Protein AF-A0A2S9GKX9-F1 (afdb_monomer_lite)

Structure (mmCIF, N/CA/C/O backbone):
data_AF-A0A2S9GKX9-F1
#
_entry.id   AF-A0A2S9GKX9-F1
#
loop_
_atom_site.group_PDB
_atom_site.id
_atom_site.type_symbol
_atom_site.label_atom_id
_atom_site.label_alt_id
_atom_site.label_comp_id
_atom_site.label_asym_id
_atom_site.label_entity_id
_atom_site.label_seq_id
_atom_site.pdbx_PDB_ins_code
_atom_site.Cartn_x
_atom_site.Cartn_y
_atom_site.Cartn_z
_atom_site.occupancy
_atom_site.B_iso_or_equiv
_atom_site.auth_seq_id
_atom_site.auth_comp_id
_atom_site.auth_asym_id
_atom_site.auth_atom_id
_atom_site.pdbx_PDB_model_num
ATOM 1 N N . PRO A 1 1 ? -5.161 14.087 -5.506 1.00 49.97 1 PRO A N 1
ATOM 2 C CA . PRO A 1 1 ? -5.299 13.337 -4.235 1.00 49.97 1 PRO A CA 1
ATOM 3 C C . PRO A 1 1 ? -4.080 13.600 -3.350 1.00 49.97 1 PRO A C 1
ATOM 5 O O . PRO A 1 1 ? -2.963 13.563 -3.856 1.00 49.97 1 PRO A O 1
ATOM 8 N N . LEU A 1 2 ? -4.286 13.914 -2.071 1.00 57.62 2 LEU A N 1
ATOM 9 C CA . LEU A 1 2 ? -3.197 13.856 -1.092 1.00 57.62 2 LEU A CA 1
ATOM 10 C C . LEU A 1 2 ? -2.749 12.386 -1.007 1.00 57.62 2 LEU A C 1
ATOM 12 O O . LEU A 1 2 ? -3.611 11.509 -1.040 1.00 57.62 2 LEU A O 1
ATOM 16 N N . GLU A 1 3 ? -1.444 12.106 -0.921 1.00 57.84 3 GLU A N 1
ATOM 17 C CA . GLU A 1 3 ? -0.842 10.748 -0.949 1.00 57.84 3 GLU A CA 1
ATOM 18 C C . GLU A 1 3 ? -1.393 9.755 0.102 1.00 57.84 3 GLU A C 1
ATOM 20 O O . GLU A 1 3 ? -1.017 8.586 0.110 1.00 57.84 3 GLU A O 1
ATOM 25 N N . PHE A 1 4 ? -2.306 10.193 0.971 1.00 67.69 4 PHE A N 1
ATOM 26 C CA . PHE A 1 4 ? -2.813 9.443 2.115 1.00 67.69 4 PHE A CA 1
ATOM 27 C C . PHE A 1 4 ? -4.332 9.560 2.303 1.00 67.69 4 PHE A C 1
ATOM 29 O O . PHE A 1 4 ? -4.830 9.347 3.406 1.00 67.69 4 PHE A O 1
ATOM 36 N N . GLU A 1 5 ? -5.098 9.922 1.268 1.00 88.06 5 GLU A N 1
ATOM 37 C CA . GLU A 1 5 ? -6.560 9.872 1.377 1.00 88.06 5 GLU A CA 1
ATOM 38 C C . GLU A 1 5 ? -7.030 8.407 1.391 1.00 88.06 5 GLU A C 1
ATOM 40 O O . GLU A 1 5 ? -6.965 7.710 0.375 1.00 88.06 5 GLU A O 1
ATOM 45 N N . TYR A 1 6 ? -7.494 7.945 2.554 1.00 92.25 6 TYR A N 1
ATOM 46 C CA . TYR A 1 6 ? -8.101 6.628 2.730 1.00 92.25 6 TYR A CA 1
ATOM 47 C C . TYR A 1 6 ? -9.619 6.712 2.636 1.00 92.25 6 TYR A C 1
ATOM 49 O O . TYR A 1 6 ? -10.244 7.636 3.158 1.00 92.25 6 TYR A O 1
ATOM 57 N N . ARG A 1 7 ? -10.224 5.708 2.003 1.00 94.75 7 ARG A N 1
ATOM 58 C CA . ARG A 1 7 ? -11.675 5.572 1.865 1.00 94.75 7 ARG A CA 1
ATOM 59 C C . ARG A 1 7 ? -12.127 4.246 2.447 1.00 94.75 7 ARG A C 1
ATOM 61 O O . ARG A 1 7 ? -11.474 3.227 2.246 1.00 94.75 7 ARG A O 1
ATOM 68 N N . TRP A 1 8 ? -13.238 4.264 3.175 1.00 96.25 8 TRP A N 1
ATOM 69 C CA . TRP A 1 8 ? -13.844 3.041 3.682 1.00 96.25 8 TRP A CA 1
ATOM 70 C C . TRP A 1 8 ? -14.617 2.352 2.562 1.00 96.25 8 TRP A C 1
ATOM 72 O O . TRP A 1 8 ? -15.510 2.952 1.962 1.00 96.25 8 TRP A O 1
ATOM 82 N N . ASN A 1 9 ? -14.287 1.095 2.289 1.00 96.56 9 ASN A N 1
ATOM 83 C CA . ASN A 1 9 ? -14.953 0.286 1.282 1.00 96.56 9 ASN A CA 1
ATOM 84 C C . ASN A 1 9 ? -14.996 -1.174 1.732 1.00 96.56 9 ASN A C 1
ATOM 86 O O . ASN A 1 9 ? -13.965 -1.761 2.043 1.00 96.56 9 ASN A O 1
ATOM 90 N N . SER A 1 10 ? -16.188 -1.773 1.743 1.00 94.50 10 SER A N 1
ATOM 91 C CA . SER A 1 10 ? -16.366 -3.222 1.927 1.00 94.50 10 SER A CA 1
ATOM 92 C C . SER A 1 10 ? -15.626 -3.810 3.144 1.00 94.50 10 SER A C 1
ATOM 94 O O . SER A 1 10 ? -15.045 -4.887 3.064 1.00 94.50 10 SER A O 1
ATOM 96 N N . GLY A 1 11 ? -15.639 -3.098 4.278 1.00 94.94 11 GLY A N 1
ATOM 97 C CA . GLY A 1 11 ? -15.046 -3.578 5.534 1.00 94.94 11 GLY A CA 1
ATOM 98 C C . GLY A 1 11 ? -13.555 -3.278 5.722 1.00 94.94 11 GLY A C 1
ATOM 99 O O . GLY A 1 11 ? -12.962 -3.770 6.679 1.00 94.94 11 GLY A O 1
ATOM 100 N N . ARG A 1 12 ? -12.947 -2.477 4.842 1.00 96.81 12 ARG A N 1
ATOM 101 C CA . ARG A 1 12 ? -11.541 -2.063 4.933 1.00 96.81 12 ARG A CA 1
ATOM 102 C C . ARG A 1 12 ? -11.364 -0.590 4.577 1.00 96.81 12 ARG A C 1
ATOM 104 O O . ARG A 1 12 ? -12.158 -0.023 3.827 1.00 96.81 12 ARG A O 1
ATOM 111 N N . TRP A 1 13 ? -10.294 0.019 5.068 1.00 96.94 13 TRP A N 1
ATOM 112 C CA . TRP A 1 13 ? -9.792 1.275 4.517 1.00 96.94 13 TRP A CA 1
ATOM 113 C C . TRP A 1 13 ? -8.913 0.979 3.312 1.00 96.94 13 TRP A C 1
ATOM 115 O O . TRP A 1 13 ? -8.079 0.081 3.370 1.00 96.94 13 TRP A O 1
ATOM 125 N N . GLU A 1 14 ? -9.062 1.738 2.236 1.00 95.94 14 GLU A N 1
ATOM 126 C CA . GLU A 1 14 ? -8.216 1.601 1.058 1.00 95.94 14 GLU A CA 1
ATOM 127 C C . GLU A 1 14 ? -7.751 2.953 0.525 1.00 95.94 14 GLU A C 1
ATOM 129 O O . GLU A 1 14 ? -8.460 3.957 0.606 1.00 95.94 14 GLU A O 1
ATOM 134 N N . THR A 1 15 ? -6.538 2.974 -0.015 1.00 95.06 15 THR A N 1
ATOM 135 C CA . THR A 1 15 ? -5.999 4.102 -0.777 1.00 95.06 15 THR A CA 1
ATOM 136 C C . THR A 1 15 ? -5.286 3.575 -2.011 1.00 95.06 15 THR A C 1
ATOM 138 O O . THR A 1 15 ? -4.738 2.472 -1.999 1.00 95.06 15 THR A O 1
ATOM 141 N N . THR A 1 16 ? -5.310 4.345 -3.094 1.00 94.06 16 THR A N 1
ATOM 142 C CA . THR A 1 16 ? -4.603 4.009 -4.327 1.00 94.06 16 THR A CA 1
ATOM 143 C C . THR A 1 16 ? -4.124 5.269 -5.028 1.00 94.06 16 THR A C 1
ATOM 145 O O . THR A 1 16 ? -4.821 6.286 -5.058 1.00 94.06 16 THR A O 1
ATOM 148 N N . GLY A 1 17 ? -2.923 5.217 -5.591 1.00 93.06 17 GLY A N 1
ATOM 149 C CA . GLY A 1 17 ? -2.314 6.372 -6.228 1.00 93.06 17 GLY A CA 1
ATOM 150 C C . GLY A 1 17 ? -1.088 6.021 -7.052 1.00 93.06 17 GLY A C 1
ATOM 151 O O . GLY A 1 17 ? -0.490 4.954 -6.909 1.00 93.06 17 GLY A O 1
ATOM 152 N N . GLN A 1 18 ? -0.711 6.944 -7.936 1.00 92.69 18 GLN A N 1
ATOM 153 C CA . GLN A 1 18 ? 0.574 6.863 -8.618 1.00 92.69 18 GLN A CA 1
ATOM 154 C C . GLN A 1 18 ? 1.683 7.133 -7.605 1.00 92.69 18 GLN A C 1
ATOM 156 O O . GLN A 1 18 ? 1.672 8.162 -6.936 1.00 92.69 18 GLN A O 1
ATOM 161 N N . GLN A 1 19 ? 2.638 6.216 -7.521 1.00 91.25 19 GLN A N 1
ATOM 162 C CA . GLN A 1 19 ? 3.841 6.373 -6.716 1.00 91.25 19 GLN A CA 1
ATOM 163 C C . GLN A 1 19 ? 4.999 5.786 -7.525 1.00 91.25 19 GLN A C 1
ATOM 165 O O . GLN A 1 19 ? 4.929 4.609 -7.871 1.00 91.25 19 GLN A O 1
ATOM 170 N N . PRO A 1 20 ? 6.050 6.545 -7.871 1.00 92.44 20 PRO A N 1
ATOM 171 C CA . PRO A 1 20 ? 7.171 5.990 -8.623 1.00 92.44 20 PRO A CA 1
ATOM 172 C C . PRO A 1 20 ? 7.825 4.814 -7.884 1.00 92.44 20 PRO A C 1
ATOM 174 O O . PRO A 1 20 ? 8.112 4.909 -6.689 1.00 92.44 20 PRO A O 1
ATOM 177 N N . TYR A 1 21 ? 8.078 3.714 -8.594 1.00 92.88 21 TYR A N 1
ATOM 178 C CA . TYR A 1 21 ? 8.894 2.613 -8.083 1.00 92.88 21 TYR A CA 1
ATOM 179 C C . TYR A 1 21 ? 10.348 2.878 -8.468 1.00 92.88 21 TYR A C 1
ATOM 181 O O . TYR A 1 21 ? 10.664 2.986 -9.651 1.00 92.88 21 TYR A O 1
ATOM 189 N N . LEU A 1 22 ? 11.227 3.053 -7.481 1.00 94.19 22 LEU A N 1
ATOM 190 C CA . LEU A 1 22 ? 12.632 3.366 -7.738 1.00 94.19 22 LEU A CA 1
ATOM 191 C C . LEU A 1 22 ? 13.403 2.086 -8.053 1.00 94.19 22 LEU A C 1
ATOM 193 O O . LEU A 1 22 ? 13.582 1.244 -7.173 1.00 94.19 22 LEU A O 1
ATOM 197 N N . CYS A 1 23 ? 13.939 1.978 -9.269 1.00 93.06 23 CYS A N 1
ATOM 198 C CA . CYS A 1 23 ? 14.809 0.859 -9.644 1.00 93.06 23 CYS A CA 1
ATOM 199 C C . CYS A 1 23 ? 16.137 0.861 -8.873 1.00 93.06 23 CYS A C 1
ATOM 201 O O . CYS A 1 23 ? 16.827 -0.152 -8.786 1.00 93.06 23 CYS A O 1
ATOM 203 N N . LYS A 1 24 ? 16.519 2.011 -8.307 1.00 93.25 24 LYS A N 1
ATOM 204 C CA . LYS A 1 24 ? 17.672 2.172 -7.422 1.00 93.25 24 LYS A CA 1
ATOM 205 C C . LYS A 1 24 ? 17.244 2.946 -6.179 1.00 93.25 24 LYS A C 1
ATOM 207 O O . LYS A 1 24 ? 16.842 4.102 -6.266 1.00 93.25 24 LYS A O 1
ATOM 212 N N . ARG A 1 25 ? 17.392 2.319 -5.007 1.00 85.56 25 ARG A N 1
ATOM 213 C CA . ARG A 1 25 ? 16.851 2.780 -3.710 1.00 85.56 25 ARG A CA 1
ATOM 214 C C . ARG A 1 25 ? 17.104 4.257 -3.378 1.00 85.56 25 ARG A C 1
ATOM 216 O O . ARG A 1 25 ? 16.269 4.872 -2.728 1.00 85.56 25 ARG A O 1
ATOM 223 N N . THR A 1 26 ? 18.250 4.806 -3.768 1.00 89.94 26 THR A N 1
ATOM 224 C CA . THR A 1 26 ? 18.671 6.174 -3.418 1.00 89.94 26 THR A CA 1
ATOM 225 C C . THR A 1 26 ? 18.653 7.145 -4.598 1.00 89.94 26 THR A C 1
ATOM 227 O O . THR A 1 26 ? 19.061 8.290 -4.435 1.00 89.94 26 THR A O 1
ATOM 230 N N . ASP A 1 27 ? 18.221 6.708 -5.782 1.00 92.50 27 ASP A N 1
ATOM 231 C CA . ASP A 1 27 ? 18.214 7.519 -6.999 1.00 92.50 27 ASP A CA 1
ATOM 232 C C . ASP A 1 27 ? 16.773 7.812 -7.415 1.00 92.50 27 ASP A C 1
ATOM 234 O O . ASP A 1 27 ? 16.084 6.978 -8.008 1.00 92.50 27 ASP A O 1
ATOM 238 N N . THR A 1 28 ? 16.318 9.023 -7.108 1.00 90.75 28 THR A N 1
ATOM 239 C CA . THR A 1 28 ? 14.959 9.484 -7.411 1.00 90.75 28 THR A CA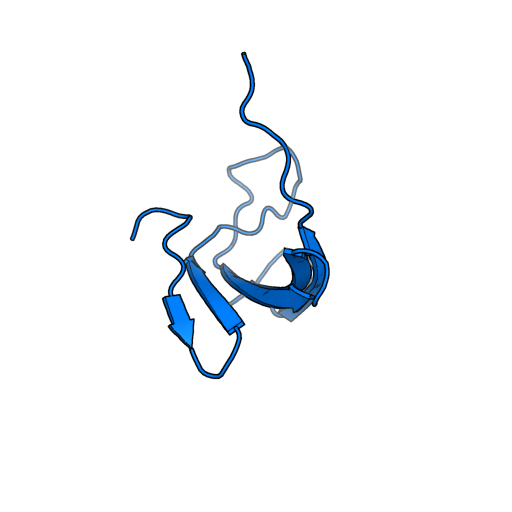 1
ATOM 240 C C . THR A 1 28 ? 14.691 9.614 -8.911 1.00 90.75 28 THR A C 1
ATOM 242 O O . THR A 1 28 ? 13.530 9.637 -9.313 1.00 90.75 28 THR A O 1
ATOM 245 N N . THR A 1 29 ? 15.731 9.644 -9.753 1.00 93.75 29 THR A N 1
ATOM 246 C CA . THR A 1 29 ? 15.593 9.686 -11.219 1.00 93.75 29 THR A CA 1
ATOM 247 C C . THR A 1 29 ? 15.361 8.305 -11.832 1.00 93.75 29 THR A C 1
ATOM 249 O O . THR A 1 29 ? 14.952 8.200 -12.985 1.00 93.75 29 THR A O 1
ATOM 252 N N . SER A 1 30 ? 15.549 7.237 -11.049 1.00 93.81 30 SER A N 1
ATOM 253 C CA . SER A 1 30 ? 15.322 5.848 -11.469 1.00 93.81 30 SER A CA 1
ATOM 254 C C . SER A 1 30 ? 13.861 5.391 -11.363 1.00 93.81 30 SER A C 1
ATOM 256 O O . SER A 1 30 ? 13.577 4.198 -11.472 1.00 93.81 30 SER A O 1
ATOM 258 N N . GLY A 1 31 ? 12.937 6.317 -11.097 1.00 93.69 31 GLY A N 1
ATOM 259 C CA . GLY A 1 31 ? 11.525 6.020 -10.904 1.00 93.69 31 GLY A CA 1
ATOM 260 C C . GLY A 1 31 ? 10.834 5.564 -12.186 1.00 93.69 31 GLY A C 1
ATOM 261 O O . GLY A 1 31 ? 10.850 6.269 -13.193 1.00 93.69 31 GLY A O 1
ATOM 262 N N . VAL A 1 32 ? 10.161 4.418 -12.127 1.00 94.75 32 VAL A N 1
ATOM 263 C CA . VAL A 1 32 ? 9.245 3.949 -13.175 1.00 94.75 32 VAL A CA 1
ATOM 264 C C . VAL A 1 32 ? 7.793 4.122 -12.739 1.00 94.75 32 VAL A C 1
ATOM 266 O O . VAL A 1 32 ? 7.486 4.161 -11.543 1.00 94.75 32 VAL A O 1
ATOM 269 N N . SER A 1 33 ? 6.889 4.253 -13.715 1.00 95.12 33 SER A N 1
ATOM 270 C CA . SER A 1 33 ? 5.456 4.400 -13.443 1.00 95.12 33 SER A CA 1
ATOM 271 C C . SER A 1 33 ? 4.939 3.185 -12.681 1.00 95.12 33 SER A C 1
ATOM 273 O O . SER A 1 33 ? 5.100 2.041 -13.115 1.00 95.12 33 SER A O 1
ATOM 275 N N . SER A 1 34 ? 4.313 3.445 -11.537 1.00 95.75 34 SER A N 1
ATOM 276 C CA . SER A 1 34 ? 3.706 2.402 -10.732 1.00 95.75 34 SER A CA 1
ATOM 277 C C . SER A 1 34 ? 2.487 2.922 -9.980 1.00 95.75 34 SER A C 1
ATOM 279 O O . SER A 1 34 ? 2.376 4.112 -9.665 1.00 95.75 34 SER A O 1
ATOM 281 N N . THR A 1 35 ? 1.559 2.017 -9.697 1.00 96.00 35 THR A N 1
ATOM 282 C CA . THR A 1 35 ? 0.403 2.279 -8.845 1.00 96.00 35 THR A CA 1
ATOM 283 C C . THR A 1 35 ? 0.595 1.557 -7.529 1.00 96.00 35 THR A C 1
ATOM 285 O O . THR A 1 35 ? 0.731 0.334 -7.507 1.00 96.00 35 THR A O 1
ATOM 288 N N . ARG A 1 36 ? 0.578 2.307 -6.430 1.00 95.44 36 ARG A N 1
ATOM 289 C CA . ARG A 1 36 ? 0.530 1.737 -5.089 1.00 95.44 36 ARG A CA 1
ATOM 290 C C . ARG A 1 36 ? -0.914 1.683 -4.618 1.00 95.44 36 ARG A C 1
ATOM 292 O O . ARG A 1 36 ? -1.659 2.642 -4.817 1.00 95.44 36 ARG A O 1
ATOM 299 N N . SER A 1 37 ? -1.285 0.599 -3.953 1.00 95.62 37 SER A N 1
ATOM 300 C CA . SER A 1 37 ? -2.537 0.507 -3.208 1.00 95.62 37 SER A CA 1
ATOM 301 C C . SER A 1 37 ? -2.280 -0.112 -1.843 1.00 95.62 37 SER A C 1
ATOM 303 O O . SER A 1 37 ? -1.524 -1.077 -1.751 1.00 95.62 37 SER A O 1
ATOM 305 N N . ASP A 1 38 ? -2.897 0.447 -0.805 1.00 96.06 38 ASP A N 1
ATOM 306 C CA . ASP A 1 38 ? -2.850 -0.091 0.555 1.00 96.06 38 ASP A CA 1
ATOM 307 C C . ASP A 1 38 ? -4.274 -0.399 1.019 1.00 96.06 38 ASP A C 1
ATOM 309 O O . ASP A 1 38 ? -5.189 0.399 0.798 1.00 96.06 38 ASP A O 1
ATOM 313 N N . TYR A 1 39 ? -4.434 -1.531 1.698 1.00 96.44 39 TYR A N 1
ATOM 314 C CA . TYR A 1 39 ? -5.691 -2.023 2.246 1.00 96.44 39 TYR A CA 1
ATOM 315 C C . TYR A 1 39 ? -5.512 -2.310 3.735 1.00 96.44 39 TYR A C 1
ATOM 317 O O . TYR A 1 39 ? -4.669 -3.128 4.088 1.00 96.44 39 TYR A O 1
ATOM 325 N N . TRP A 1 40 ? -6.305 -1.677 4.599 1.00 97.31 40 TRP A N 1
ATOM 326 C CA . TRP A 1 40 ? -6.261 -1.865 6.051 1.00 97.31 40 TRP A CA 1
ATOM 327 C C . TRP A 1 40 ? -7.560 -2.458 6.575 1.00 97.31 40 TRP A C 1
ATOM 329 O O . TRP A 1 40 ? -8.636 -1.878 6.418 1.00 97.31 40 TRP A O 1
ATOM 339 N N . ILE A 1 41 ? -7.440 -3.590 7.252 1.00 98.00 41 ILE A N 1
ATOM 340 C CA . ILE A 1 41 ? -8.537 -4.334 7.855 1.00 98.00 41 ILE A CA 1
ATOM 341 C C . ILE A 1 41 ? -8.399 -4.200 9.378 1.00 98.00 41 ILE A C 1
ATOM 343 O O . ILE A 1 41 ? -7.341 -4.539 9.920 1.00 98.00 41 ILE A O 1
ATOM 347 N N . PRO A 1 42 ? -9.420 -3.669 10.075 1.00 97.81 42 PRO A N 1
ATOM 348 C CA . PRO A 1 42 ? -9.351 -3.478 11.517 1.00 97.81 42 PRO A CA 1
ATOM 349 C C . PRO A 1 42 ? -9.370 -4.817 12.256 1.00 97.81 42 PRO A C 1
ATOM 351 O O . PRO A 1 42 ? -10.139 -5.721 11.926 1.00 97.81 42 PRO A O 1
ATOM 354 N N . ASN A 1 43 ? -8.557 -4.909 13.300 1.00 98.12 43 ASN A N 1
ATOM 355 C CA . ASN A 1 43 ? -8.582 -5.980 14.284 1.00 98.12 43 ASN A CA 1
ATOM 356 C C . ASN A 1 43 ? -9.452 -5.583 15.493 1.00 98.12 43 ASN A C 1
ATOM 358 O O . ASN A 1 43 ? -9.640 -4.392 15.757 1.00 98.12 43 ASN A O 1
ATOM 362 N N . PRO A 1 44 ? -9.948 -6.557 16.283 1.00 97.69 44 PRO A N 1
ATOM 363 C CA . PRO A 1 44 ? -10.716 -6.273 17.499 1.00 97.69 44 PRO A CA 1
ATOM 364 C C . PRO A 1 44 ? -9.957 -5.470 18.567 1.00 97.69 44 PRO A C 1
ATOM 366 O O . PRO A 1 44 ? -10.585 -4.819 19.395 1.00 97.69 44 PRO A O 1
ATOM 369 N N . ASP A 1 45 ? -8.623 -5.516 18.559 1.00 96.56 45 ASP A N 1
ATOM 370 C CA . ASP A 1 45 ?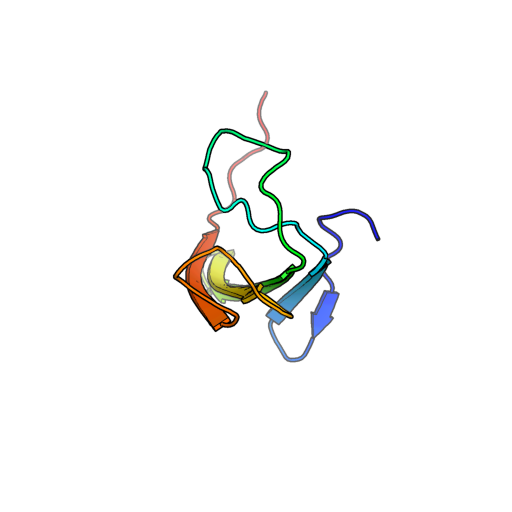 -7.749 -4.805 19.501 1.00 96.56 45 ASP A CA 1
ATOM 371 C C . ASP A 1 45 ? -7.432 -3.356 19.080 1.00 96.56 45 ASP A C 1
ATOM 373 O O . ASP A 1 45 ? -6.663 -2.671 19.750 1.00 96.56 45 ASP A O 1
ATOM 377 N N . GLY A 1 46 ? -8.015 -2.882 17.973 1.00 95.69 46 GLY A N 1
ATOM 378 C CA . GLY A 1 46 ? -7.786 -1.543 17.427 1.00 95.69 46 GLY A CA 1
ATOM 379 C C . GLY A 1 46 ? -6.554 -1.419 16.524 1.00 95.69 46 GLY A C 1
ATOM 380 O O . GLY A 1 46 ? -6.351 -0.359 15.930 1.00 95.69 46 GLY A O 1
ATOM 381 N N . SER A 1 47 ? -5.749 -2.476 16.375 1.00 97.75 47 SER A N 1
ATOM 382 C CA . SER A 1 47 ? -4.702 -2.541 15.350 1.00 97.75 47 SER A CA 1
ATOM 383 C C . SER A 1 47 ? -5.289 -2.848 13.967 1.00 97.75 47 SER A C 1
ATOM 385 O O . SER A 1 47 ? -6.482 -3.117 13.819 1.00 97.75 47 SER A O 1
ATOM 387 N N . PHE A 1 48 ? -4.452 -2.821 12.932 1.00 98.19 48 PHE A N 1
ATOM 388 C CA . PHE A 1 48 ? -4.831 -3.198 11.574 1.00 98.19 48 PHE A CA 1
ATOM 389 C C . PHE A 1 48 ? -3.832 -4.194 10.997 1.00 98.19 48 PHE A C 1
ATOM 391 O O . PHE A 1 48 ? -2.616 -4.028 11.131 1.00 98.19 48 PHE A O 1
ATOM 398 N N . HIS A 1 49 ? -4.354 -5.186 10.283 1.00 98.44 49 HIS A N 1
ATOM 399 C CA . HIS A 1 49 ? -3.586 -5.958 9.311 1.00 98.44 49 HIS A CA 1
ATOM 400 C C . HIS A 1 49 ? -3.955 -5.496 7.903 1.00 98.44 49 HIS A C 1
ATOM 402 O O . HIS A 1 49 ? -4.983 -4.849 7.696 1.00 98.44 49 HIS A O 1
ATOM 408 N N . GLY A 1 50 ? -3.111 -5.789 6.923 1.00 97.44 50 GLY A N 1
ATOM 409 C CA . GLY A 1 50 ? -3.341 -5.265 5.596 1.00 97.44 50 GLY A CA 1
ATOM 410 C C . GLY A 1 50 ? -2.397 -5.773 4.533 1.00 97.44 50 GLY A C 1
ATOM 411 O O . GLY A 1 50 ? -1.481 -6.561 4.775 1.00 97.44 50 GLY A O 1
ATOM 412 N N . GLU A 1 51 ? -2.625 -5.249 3.339 1.00 97.62 51 GLU A N 1
ATOM 413 C CA . GLU A 1 51 ? -1.868 -5.576 2.143 1.00 97.62 51 GLU A CA 1
ATOM 414 C C . GLU A 1 51 ? -1.466 -4.296 1.421 1.00 97.62 51 GLU A C 1
ATOM 416 O O . GLU A 1 51 ? -2.261 -3.362 1.294 1.00 97.62 51 GLU A O 1
ATOM 421 N N . ARG A 1 52 ? -0.232 -4.269 0.922 1.00 97.00 52 ARG A N 1
ATOM 422 C CA . ARG A 1 52 ? 0.254 -3.269 -0.021 1.00 97.00 52 ARG A CA 1
ATOM 423 C C . ARG A 1 52 ? 0.561 -3.934 -1.344 1.00 97.00 52 ARG A C 1
ATOM 425 O O . ARG A 1 52 ? 1.364 -4.864 -1.399 1.00 97.00 52 ARG A O 1
ATOM 432 N N . THR A 1 53 ? 0.011 -3.388 -2.414 1.00 96.88 53 THR A N 1
ATOM 433 C CA . THR A 1 53 ? 0.383 -3.749 -3.779 1.00 96.88 53 THR A CA 1
ATOM 434 C C . THR A 1 53 ? 1.114 -2.597 -4.447 1.00 96.88 53 THR A C 1
ATOM 436 O O . THR A 1 53 ? 0.695 -1.447 -4.333 1.00 96.88 53 THR A O 1
ATOM 439 N N . LEU A 1 54 ? 2.184 -2.903 -5.174 1.00 95.38 54 LEU A N 1
ATOM 440 C CA . LEU A 1 54 ? 2.866 -1.990 -6.090 1.00 95.38 54 LEU A CA 1
ATOM 441 C C . LEU A 1 54 ? 2.820 -2.614 -7.480 1.00 95.38 54 LEU A C 1
ATOM 443 O O . LEU A 1 54 ? 3.493 -3.611 -7.738 1.00 95.38 54 LEU A O 1
ATOM 447 N N . VAL A 1 55 ? 2.000 -2.047 -8.356 1.00 97.38 55 VAL A N 1
ATOM 448 C CA . VAL A 1 55 ? 1.862 -2.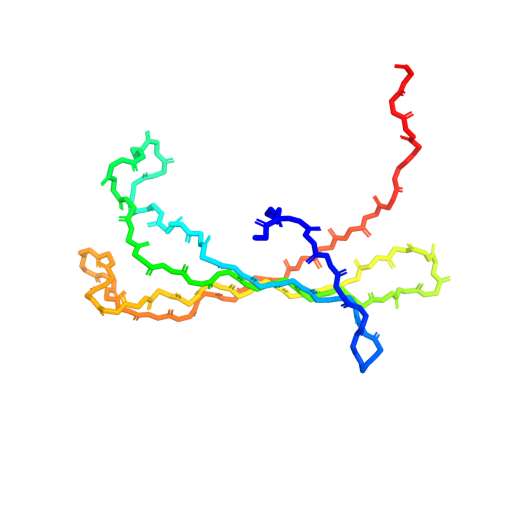490 -9.743 1.00 97.38 55 VAL A CA 1
ATOM 449 C C . VAL A 1 55 ? 2.769 -1.627 -10.607 1.00 97.38 55 VAL A C 1
ATOM 451 O O . VAL A 1 55 ? 2.476 -0.453 -10.825 1.00 97.38 55 VAL A O 1
ATOM 454 N N . VAL A 1 56 ? 3.878 -2.197 -11.067 1.00 97.00 56 VAL A N 1
ATOM 455 C CA . VAL A 1 56 ? 4.824 -1.575 -11.997 1.00 97.00 56 VAL A CA 1
ATOM 456 C C . VAL A 1 56 ? 4.325 -1.784 -13.423 1.00 97.00 56 VAL A C 1
ATOM 458 O O . VAL A 1 56 ? 4.109 -2.917 -13.856 1.00 97.00 56 VAL A O 1
ATOM 461 N N . HIS A 1 57 ? 4.152 -0.683 -14.155 1.00 92.38 57 HIS A N 1
ATOM 462 C CA . HIS A 1 57 ? 3.587 -0.678 -15.507 1.00 92.38 57 HIS A CA 1
ATOM 463 C C . HIS A 1 57 ? 4.672 -0.572 -16.589 1.00 92.38 57 HIS A C 1
ATOM 465 O O . HIS A 1 57 ? 5.826 -0.230 -16.326 1.00 92.38 57 HIS A O 1
ATOM 471 N N . GLY A 1 58 ? 4.284 -0.799 -17.847 1.00 89.75 58 GLY A N 1
ATOM 472 C CA . GLY A 1 58 ? 5.146 -0.566 -19.009 1.00 89.75 58 GLY A CA 1
ATOM 473 C C . GLY A 1 58 ? 6.384 -1.467 -19.031 1.00 89.75 58 GLY A C 1
ATOM 474 O O . GLY A 1 58 ? 6.277 -2.674 -18.850 1.00 89.75 58 GLY A O 1
ATOM 475 N N . GLY A 1 59 ? 7.557 -0.881 -19.288 1.00 90.69 59 GLY A N 1
ATOM 476 C CA . GLY A 1 59 ? 8.824 -1.622 -19.319 1.00 90.69 59 GLY A CA 1
ATOM 477 C C . GLY A 1 59 ? 9.380 -1.988 -17.939 1.00 90.69 59 GLY A C 1
ATOM 478 O O . GLY A 1 59 ? 10.270 -2.828 -17.864 1.00 90.69 59 GLY A O 1
ATOM 479 N N . GLY A 1 60 ? 8.863 -1.374 -16.869 1.00 92.50 60 GLY A N 1
ATOM 480 C CA . GLY A 1 60 ? 9.368 -1.535 -15.507 1.00 92.50 60 GLY A CA 1
ATOM 481 C C . GLY A 1 60 ? 10.867 -1.269 -15.356 1.00 92.50 60 GLY A C 1
ATOM 482 O O . GLY A 1 60 ? 11.468 -0.527 -16.139 1.00 92.50 60 GLY A O 1
ATOM 483 N N . CYS A 1 61 ? 11.468 -1.849 -14.319 1.00 93.62 61 CYS A N 1
ATOM 484 C CA . CYS A 1 61 ? 12.900 -1.704 -14.076 1.00 93.62 61 CYS A CA 1
ATOM 485 C C . CYS A 1 61 ? 13.724 -2.585 -15.027 1.00 93.62 61 CYS A C 1
ATOM 487 O O . CYS A 1 61 ? 13.307 -3.708 -15.334 1.00 93.62 61 CYS A O 1
ATOM 489 N N . PRO A 1 62 ? 14.905 -2.125 -15.491 1.00 93.00 62 PRO A N 1
ATOM 490 C CA . PRO A 1 62 ? 15.770 -2.925 -16.354 1.00 93.00 62 PRO A CA 1
ATOM 491 C C . PRO A 1 62 ? 16.085 -4.297 -15.738 1.00 93.00 62 PRO A C 1
ATOM 493 O O . PRO A 1 62 ? 16.681 -4.373 -14.669 1.00 93.00 62 PRO A O 1
ATOM 496 N N . GLY A 1 63 ? 15.692 -5.374 -16.423 1.00 92.25 63 GLY A N 1
ATOM 497 C CA . GLY A 1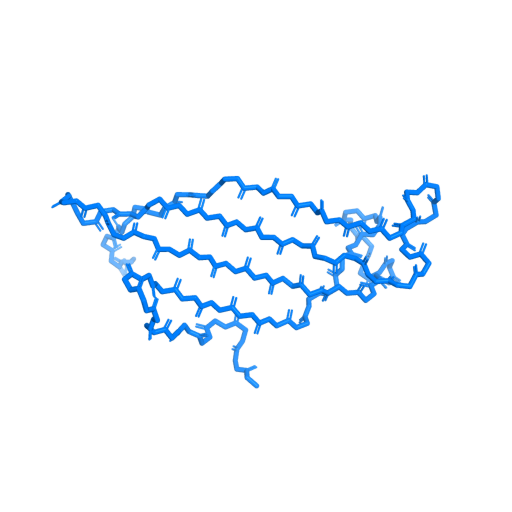 63 ? 15.896 -6.758 -1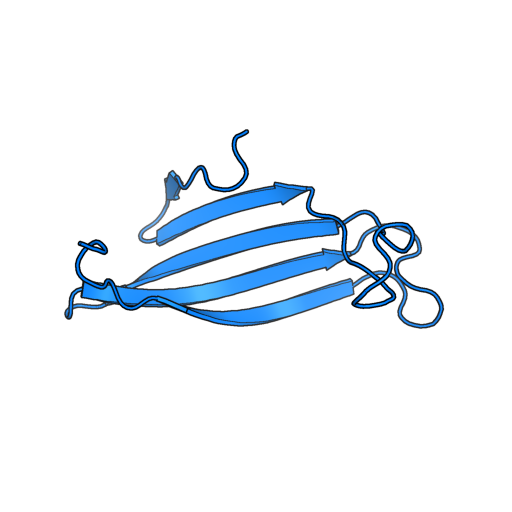5.971 1.00 92.25 63 GLY A CA 1
ATOM 498 C C . GLY A 1 63 ? 14.787 -7.336 -15.082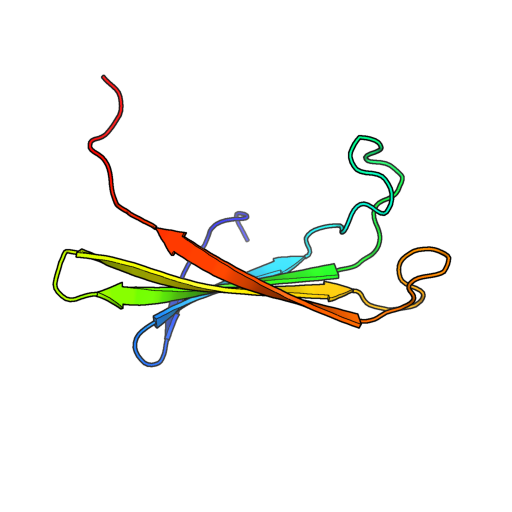 1.00 92.25 63 GLY A C 1
ATOM 499 O O . GLY A 1 63 ? 14.736 -8.552 -14.928 1.00 92.25 63 GLY A O 1
ATOM 500 N N . GLU A 1 64 ? 13.882 -6.508 -14.559 1.00 92.19 64 GLU A N 1
ATOM 501 C CA . GLU A 1 64 ? 12.723 -6.945 -13.761 1.00 92.19 64 GLU A CA 1
ATOM 502 C C . GLU A 1 64 ? 11.431 -6.930 -14.590 1.00 92.19 64 GLU A C 1
ATOM 504 O O . GLU A 1 64 ? 10.604 -7.831 -14.465 1.00 92.19 64 GLU A O 1
ATOM 509 N N . GLY A 1 65 ? 11.285 -5.949 -15.488 1.00 92.31 65 GLY A N 1
ATOM 510 C CA . GLY A 1 65 ? 10.068 -5.785 -16.281 1.00 92.31 65 GLY A CA 1
ATOM 511 C C . GLY A 1 65 ? 8.884 -5.247 -15.462 1.00 92.31 65 GLY A C 1
ATOM 512 O O . GLY A 1 65 ? 9.059 -4.794 -14.327 1.00 92.31 65 GLY A O 1
ATOM 513 N N . PRO A 1 66 ? 7.667 -5.240 -16.036 1.00 96.06 66 PRO A N 1
ATOM 514 C CA . PRO A 1 66 ? 6.449 -4.938 -15.292 1.00 96.06 66 PRO A CA 1
ATOM 515 C C . PRO A 1 66 ? 6.088 -6.073 -14.328 1.00 96.06 66 PRO A C 1
ATOM 517 O O . PRO A 1 66 ? 6.461 -7.228 -14.529 1.00 96.06 66 PRO A O 1
ATOM 520 N N . GLY A 1 67 ? 5.284 -5.766 -13.312 1.00 95.31 67 GLY A N 1
ATOM 521 C CA . GLY A 1 67 ? 4.871 -6.768 -12.335 1.00 95.31 67 GLY A CA 1
ATOM 522 C C . GLY A 1 67 ? 4.074 -6.197 -11.174 1.00 95.31 67 GLY A C 1
ATOM 523 O O . GLY A 1 67 ? 3.882 -4.990 -11.057 1.00 95.31 67 GLY A O 1
ATOM 524 N N . THR A 1 68 ? 3.587 -7.084 -10.308 1.00 96.06 68 THR A N 1
ATOM 525 C CA . THR A 1 68 ? 2.936 -6.701 -9.051 1.00 96.06 68 THR A CA 1
ATOM 526 C C . THR A 1 68 ? 3.767 -7.208 -7.888 1.00 96.06 68 THR A C 1
ATOM 528 O O . THR A 1 68 ? 3.944 -8.413 -7.727 1.00 96.06 68 THR A O 1
ATOM 531 N N . HIS A 1 69 ? 4.246 -6.287 -7.060 1.00 94.06 69 HIS A N 1
ATOM 532 C CA . HIS A 1 69 ? 4.833 -6.616 -5.770 1.00 94.06 69 HIS A CA 1
ATOM 533 C C . HIS A 1 69 ? 3.727 -6.566 -4.724 1.00 94.06 69 HIS A C 1
ATOM 535 O O . HIS A 1 69 ? 3.004 -5.573 -4.634 1.00 94.06 69 HIS A O 1
ATOM 541 N N . TRP A 1 70 ? 3.607 -7.624 -3.932 1.00 97.12 70 TRP A N 1
ATOM 542 C CA . TRP A 1 70 ? 2.668 -7.709 -2.822 1.00 97.12 70 TRP A CA 1
ATOM 543 C C . TRP A 1 70 ? 3.444 -7.794 -1.513 1.00 97.12 70 TRP A C 1
ATOM 545 O O . TRP A 1 70 ? 4.420 -8.539 -1.412 1.00 97.12 70 TRP A O 1
ATOM 555 N N . VAL A 1 71 ? 3.032 -7.006 -0.524 1.00 96.69 71 VAL A N 1
ATOM 556 C CA . VAL A 1 71 ? 3.690 -6.927 0.778 1.00 96.69 71 VAL A CA 1
ATOM 557 C C . VAL A 1 71 ? 2.624 -6.936 1.873 1.00 96.69 71 VAL A C 1
ATOM 559 O O . VAL A 1 71 ? 1.734 -6.082 1.843 1.00 96.69 71 VAL A O 1
ATOM 562 N N . PRO A 1 72 ? 2.710 -7.838 2.863 1.00 97.94 72 PRO A N 1
ATOM 563 C CA . PRO A 1 72 ? 1.859 -7.758 4.039 1.00 97.94 72 PRO A CA 1
ATOM 564 C C . PRO A 1 72 ? 2.282 -6.560 4.894 1.00 97.94 72 PRO A C 1
ATOM 566 O O . PRO A 1 72 ? 3.473 -6.312 5.098 1.00 97.94 72 PRO A O 1
ATOM 569 N N . ILE A 1 73 ? 1.310 -5.811 5.402 1.00 97.00 73 ILE A N 1
ATOM 570 C CA . ILE A 1 73 ? 1.540 -4.624 6.232 1.00 97.00 73 ILE A CA 1
ATOM 571 C C . ILE A 1 73 ? 0.710 -4.702 7.515 1.00 97.00 73 ILE A C 1
ATOM 573 O O . ILE A 1 73 ? -0.350 -5.323 7.558 1.00 97.00 73 ILE A O 1
ATOM 577 N N . SER A 1 74 ? 1.193 -4.056 8.573 1.00 97.75 74 SER A N 1
ATOM 578 C CA . SER A 1 74 ? 0.500 -3.944 9.859 1.00 97.75 74 SER A CA 1
ATOM 579 C C . SER A 1 74 ? 0.605 -2.519 10.385 1.00 97.75 74 SER A C 1
ATOM 581 O O . SER A 1 74 ? 1.639 -1.872 10.205 1.00 97.75 74 SER A O 1
ATOM 583 N N . LEU A 1 75 ? -0.441 -2.046 11.057 1.00 95.62 75 LEU A N 1
ATOM 584 C CA . LEU A 1 75 ? -0.471 -0.735 11.694 1.00 95.62 75 LEU A CA 1
ATOM 585 C C . LEU A 1 75 ? -0.974 -0.881 13.127 1.00 95.62 75 LEU A C 1
ATOM 587 O O . LEU A 1 75 ? -2.083 -1.354 13.363 1.00 95.62 75 LEU A O 1
ATOM 591 N N . THR A 1 76 ? -0.158 -0.434 14.076 1.00 96.94 76 THR A N 1
ATOM 592 C CA . THR A 1 76 ? -0.535 -0.316 15.485 1.00 96.94 76 THR A CA 1
ATOM 593 C C . THR A 1 76 ? -0.613 1.168 15.812 1.00 96.94 76 THR A C 1
ATOM 595 O O . THR A 1 76 ? 0.415 1.845 15.715 1.00 96.94 76 THR A O 1
ATOM 598 N N . PRO A 1 77 ? -1.799 1.703 16.148 1.00 92.81 77 PRO A N 1
ATOM 599 C CA . PRO A 1 77 ? -1.917 3.085 16.586 1.00 92.81 77 PRO A CA 1
ATOM 600 C C . PRO A 1 77 ? -1.024 3.345 17.803 1.00 92.81 77 PRO A C 1
ATOM 602 O O . PRO A 1 77 ? -0.936 2.513 18.705 1.00 92.81 77 PRO A O 1
ATOM 605 N N . ILE A 1 78 ? -0.368 4.501 17.816 1.00 95.00 78 ILE A N 1
ATOM 606 C CA . ILE A 1 78 ? 0.388 5.006 18.963 1.00 95.00 78 ILE A CA 1
ATOM 607 C C . ILE A 1 78 ? -0.198 6.348 19.384 1.00 95.00 78 ILE A C 1
ATOM 609 O O . ILE A 1 78 ? -0.822 7.035 18.568 1.00 95.00 78 ILE A O 1
ATOM 613 N N . ASP A 1 79 ? 0.028 6.723 20.639 1.00 92.81 79 ASP A N 1
ATOM 614 C CA . ASP A 1 79 ? -0.301 8.065 21.104 1.00 92.81 79 ASP A CA 1
ATOM 615 C C . ASP A 1 79 ? 0.450 9.117 20.273 1.00 92.81 79 ASP A C 1
ATOM 617 O O . ASP A 1 79 ? 1.571 8.862 19.806 1.00 92.81 79 ASP A O 1
ATOM 621 N N . PRO A 1 80 ? -0.155 10.297 20.050 1.00 90.56 80 PRO A N 1
ATOM 622 C CA . PRO A 1 80 ? 0.516 11.368 19.334 1.00 90.56 80 PRO A CA 1
ATOM 623 C C . PRO A 1 80 ? 1.836 11.737 20.036 1.00 90.56 80 PRO A C 1
ATOM 625 O O . PRO A 1 80 ? 1.904 11.703 21.268 1.00 90.56 80 PRO A O 1
ATOM 628 N N . PRO A 1 81 ? 2.884 12.104 19.275 1.00 87.88 81 PRO A N 1
ATOM 629 C CA . PRO A 1 81 ? 4.103 12.651 19.860 1.00 87.88 81 PRO A CA 1
ATOM 630 C C . PRO A 1 81 ? 3.788 13.877 20.745 1.00 87.88 81 PRO A C 1
ATOM 632 O O . PRO A 1 81 ? 2.846 14.604 20.415 1.00 87.88 81 PRO A O 1
ATOM 635 N N . PRO A 1 82 ? 4.550 14.116 21.833 1.00 84.00 82 PRO A N 1
ATOM 636 C CA . PRO A 1 82 ? 4.413 15.308 22.675 1.00 84.00 82 PRO A CA 1
ATOM 637 C C . PRO A 1 82 ? 4.588 16.633 21.923 1.00 84.00 82 PRO A C 1
ATOM 639 O O . PRO A 1 82 ? 5.382 16.667 20.952 1.00 84.00 82 PRO A O 1
#

Secondary structure (DSSP, 8-state):
--TT--EEETTEEEEEEE-PEESSTT-GGGEE-EEEEEEEEE-TTS-EEEEEEEEEEEEEETTTEEEEEEEEEEE---PPP-

Sequence (82 aa):
PLEFEYRWNSGRWETTGQQPYLCKRTDTTSGVSSTRSDYWIPNPDGSFHGERTLVVHGGGCPGEGPGTHWVPISLTPIDPPP

pLDDT: mean 92.73, std 8.42, range [49.97, 98.44]

Radius of gyration: 15.06 Å; chains: 1; bounding box: 35×23×42 Å

Foldseek 3Di:
DPQDDWDDDDQWTKDKDWDFDALDPPDPVRTATWMKMKIWHADPVRKTKIKIKIFGDDQGHVPPGTDIDMDIDIGDDDDDDD